Protein AF-A0A0P4W9M3-F1 (afdb_monomer_lite)

InterPro domains:
  IPR001288 Translation initiation factor 3 [PTHR10938] (7-115)
  IPR036788 Translation initiation factor 3 (IF-3), C-terminal domain superfamily [G3DSA:3.30.110.10] (11-88)
  IPR036788 Translation initiation factor 3 (IF-3), C-terminal domain superfamily [SSF55200] (11-86)

Foldseek 3Di:
DDDPPPDQAEAEAEAELPDDPVVLVVSLVVVLVCLVQQGKYKYKYFCQPHDPVSSVVSVVVSVVSCVVQVKDKADFDDDPGMTIIMIGHPPDPNPPPDPPDPDDDDDDDDDPDDDDDDDDDDD

Organism: Scylla olivacea (NCBI:txid85551)

Structure (mmCIF, N/CA/C/O backbone):
data_AF-A0A0P4W9M3-F1
#
_entry.id   AF-A0A0P4W9M3-F1
#
loop_
_atom_site.group_PDB
_atom_site.id
_atom_site.type_symbol
_atom_site.label_atom_id
_atom_site.label_alt_id
_atom_site.label_comp_id
_atom_site.label_asym_id
_atom_site.label_entity_id
_atom_site.label_seq_id
_atom_site.pdbx_PDB_ins_code
_atom_site.Cartn_x
_atom_site.Cartn_y
_atom_site.Cartn_z
_atom_site.occupancy
_atom_site.B_iso_or_equiv
_atom_site.auth_seq_id
_atom_site.auth_comp_id
_atom_site.auth_asym_id
_atom_site.auth_atom_id
_atom_site.pdbx_PDB_model_num
ATOM 1 N N . MET A 1 1 ? -11.721 -32.156 11.208 1.00 40.06 1 MET A N 1
ATOM 2 C CA . MET A 1 1 ? -10.925 -31.087 11.845 1.00 40.06 1 MET A CA 1
ATOM 3 C C . MET A 1 1 ? -10.625 -30.037 10.784 1.00 40.06 1 MET A C 1
ATOM 5 O O . MET A 1 1 ? -9.857 -30.324 9.881 1.00 40.06 1 MET A O 1
ATOM 9 N N . ALA A 1 2 ? -11.287 -28.881 10.826 1.00 42.50 2 ALA A N 1
ATOM 10 C CA . ALA A 1 2 ? -10.941 -27.722 10.002 1.00 42.50 2 ALA A CA 1
ATOM 11 C C . ALA A 1 2 ? -11.033 -26.498 10.916 1.00 42.50 2 ALA A C 1
ATOM 13 O O . ALA A 1 2 ? -12.114 -26.096 11.342 1.00 42.50 2 ALA A O 1
ATOM 14 N N . GLU A 1 3 ? -9.865 -26.025 11.327 1.00 41.88 3 GLU A N 1
ATOM 15 C CA . GLU A 1 3 ? -9.664 -24.975 12.315 1.00 41.88 3 GLU A CA 1
ATOM 16 C C . GLU A 1 3 ? -10.192 -23.647 11.755 1.00 41.88 3 GLU A C 1
ATOM 18 O O . GLU A 1 3 ? -9.713 -23.147 10.735 1.00 41.88 3 GLU A O 1
ATOM 23 N N . LYS A 1 4 ? -11.223 -23.088 12.399 1.00 41.47 4 LYS A N 1
ATOM 24 C CA . LYS A 1 4 ? -11.706 -21.731 12.132 1.00 41.47 4 LYS A CA 1
ATOM 25 C C . LYS A 1 4 ? -10.597 -20.752 12.512 1.00 41.47 4 LYS A C 1
ATOM 27 O O . LYS A 1 4 ? -10.483 -20.349 13.666 1.00 41.47 4 LYS A O 1
ATOM 32 N N . ALA A 1 5 ? -9.789 -20.355 11.536 1.00 45.66 5 ALA A N 1
ATOM 33 C CA . ALA A 1 5 ? -8.834 -19.271 11.692 1.00 45.66 5 ALA A CA 1
ATOM 34 C C . ALA A 1 5 ? -9.585 -17.930 11.770 1.00 45.66 5 ALA A C 1
ATOM 36 O O . ALA A 1 5 ? -9.654 -17.184 10.798 1.00 45.66 5 ALA A O 1
ATOM 37 N N . TYR A 1 6 ? -10.119 -17.599 12.948 1.00 43.00 6 TYR A N 1
ATOM 38 C CA . TYR A 1 6 ? -10.413 -16.217 13.345 1.00 43.00 6 TYR A CA 1
ATOM 39 C C . TYR A 1 6 ? -9.073 -15.511 13.612 1.00 43.00 6 TYR A C 1
ATOM 41 O O . TYR A 1 6 ? -8.706 -15.180 14.737 1.00 43.00 6 TYR A O 1
ATOM 49 N N . ARG A 1 7 ? -8.245 -15.389 12.573 1.00 49.00 7 ARG A N 1
ATOM 50 C CA . ARG A 1 7 ? -6.949 -14.719 12.651 1.00 49.00 7 ARG A CA 1
ATOM 51 C C . ARG A 1 7 ? -7.099 -13.368 11.987 1.00 49.00 7 ARG A C 1
ATOM 53 O O . ARG A 1 7 ? -7.387 -13.323 10.798 1.00 49.00 7 ARG A O 1
ATOM 60 N N . ARG A 1 8 ? -6.903 -12.316 12.791 1.00 57.03 8 ARG A N 1
ATOM 61 C CA . ARG A 1 8 ? -6.694 -10.913 12.399 1.00 57.03 8 ARG A CA 1
ATOM 62 C C . ARG A 1 8 ? -6.356 -10.812 10.912 1.00 57.03 8 ARG A C 1
ATOM 64 O O . ARG A 1 8 ? -5.289 -11.268 10.511 1.00 57.03 8 ARG A O 1
ATOM 71 N N . ASP A 1 9 ? -7.286 -10.291 10.118 1.00 69.69 9 ASP A N 1
ATOM 72 C CA . ASP A 1 9 ? -7.191 -10.239 8.663 1.00 69.69 9 ASP A CA 1
ATOM 73 C C . ASP A 1 9 ? -5.914 -9.512 8.201 1.00 69.69 9 ASP A C 1
ATOM 75 O O . ASP A 1 9 ? -5.888 -8.288 8.059 1.00 69.69 9 ASP A O 1
ATOM 79 N N . GLU A 1 10 ? -4.846 -10.266 7.940 1.00 80.06 10 GLU A N 1
ATOM 80 C CA . GLU A 1 10 ? -3.664 -9.756 7.253 1.00 80.06 10 GLU A CA 1
ATOM 81 C C . GLU A 1 10 ? -3.996 -9.598 5.763 1.00 80.06 10 GLU A C 1
ATOM 83 O O . GLU A 1 10 ? -4.427 -10.542 5.094 1.00 80.06 10 GLU A O 1
ATOM 88 N N . LYS A 1 11 ? -3.804 -8.396 5.220 1.00 85.12 11 LYS A N 1
ATOM 89 C CA . LYS A 1 11 ? -3.918 -8.125 3.783 1.00 85.12 11 LYS A CA 1
ATOM 90 C C . LYS A 1 11 ? -2.527 -7.954 3.195 1.00 85.12 11 LYS A C 1
ATOM 92 O O . LYS A 1 11 ? -1.744 -7.137 3.665 1.00 85.12 11 LYS A O 1
ATOM 97 N N . ILE A 1 12 ? -2.222 -8.703 2.143 1.00 86.38 12 ILE A N 1
ATOM 98 C CA . ILE A 1 12 ? -0.938 -8.603 1.447 1.00 86.38 12 ILE A CA 1
ATOM 99 C C . ILE A 1 12 ? -1.114 -7.697 0.231 1.00 86.38 12 ILE A C 1
ATOM 101 O O . ILE A 1 12 ? -1.971 -7.938 -0.618 1.00 86.38 12 ILE A O 1
ATOM 105 N N . LEU A 1 13 ? -0.289 -6.661 0.148 1.00 86.62 13 LEU A N 1
ATOM 106 C CA . LEU A 1 13 ? -0.252 -5.700 -0.939 1.00 86.62 13 LEU A CA 1
ATOM 107 C C . LEU A 1 13 ? 1.101 -5.788 -1.637 1.00 86.62 13 LEU A C 1
ATOM 109 O O . LEU A 1 13 ? 2.142 -5.559 -1.028 1.00 86.62 13 LEU A O 1
ATOM 113 N N . VAL A 1 14 ? 1.086 -6.108 -2.925 1.00 87.12 14 VAL A N 1
ATOM 114 C CA . VAL A 1 14 ? 2.295 -6.133 -3.750 1.00 87.12 14 VAL A CA 1
ATOM 115 C C . VAL A 1 14 ? 2.262 -4.937 -4.690 1.00 87.12 14 VAL A C 1
ATOM 117 O O . VAL A 1 14 ? 1.279 -4.724 -5.401 1.00 87.12 14 VAL A O 1
ATOM 120 N N . ILE A 1 15 ? 3.333 -4.155 -4.667 1.00 88.06 15 ILE A N 1
ATOM 121 C CA . ILE A 1 15 ? 3.531 -2.947 -5.458 1.00 88.06 15 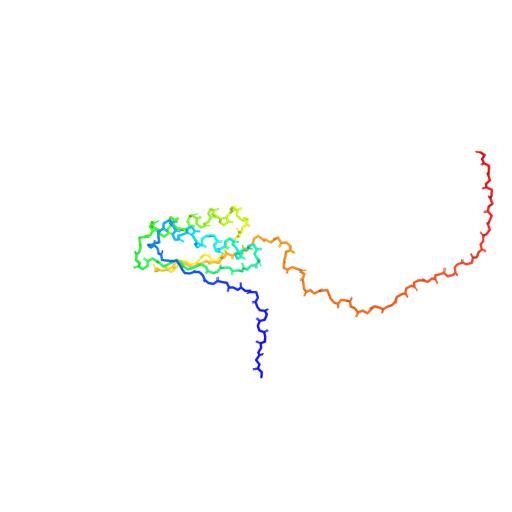ILE A CA 1
ATOM 122 C C . ILE A 1 15 ? 4.765 -3.179 -6.328 1.00 88.06 15 ILE A C 1
ATOM 124 O O . ILE A 1 15 ? 5.818 -3.582 -5.841 1.00 88.06 15 ILE A O 1
ATOM 128 N N . GLY A 1 16 ? 4.647 -2.965 -7.634 1.00 86.19 16 GLY A N 1
ATOM 129 C CA . GLY A 1 16 ? 5.821 -2.924 -8.502 1.00 86.19 16 GLY A CA 1
ATOM 130 C C . GLY A 1 16 ? 6.493 -1.562 -8.382 1.00 86.19 16 GLY A C 1
ATOM 131 O O . GLY A 1 16 ? 5.797 -0.557 -8.314 1.00 86.19 16 GLY A O 1
ATOM 132 N N . GLY A 1 17 ? 7.822 -1.495 -8.399 1.00 78.31 17 GLY A N 1
ATOM 133 C CA . GLY A 1 17 ? 8.517 -0.209 -8.315 1.00 78.31 17 GLY A CA 1
ATOM 134 C C . GLY A 1 17 ? 8.215 0.727 -9.497 1.00 78.31 17 GLY A C 1
ATOM 135 O O . GLY A 1 17 ? 8.314 1.933 -9.352 1.00 78.31 17 GLY A O 1
ATOM 136 N N . LYS A 1 18 ? 7.766 0.196 -10.646 1.00 82.56 18 LYS A N 1
ATOM 137 C CA . LYS A 1 18 ? 7.285 0.984 -11.793 1.00 82.56 18 LYS A CA 1
ATOM 138 C C . LYS A 1 18 ? 5.760 1.140 -11.751 1.00 82.56 18 LYS A C 1
ATOM 140 O O . LYS A 1 18 ? 5.058 0.715 -12.670 1.00 82.56 18 LYS A O 1
ATOM 145 N N . ILE A 1 19 ? 5.245 1.662 -10.643 1.00 84.50 19 ILE A N 1
ATOM 146 C CA . ILE A 1 19 ? 3.820 1.960 -10.459 1.00 84.50 19 ILE A CA 1
ATOM 147 C C . ILE A 1 19 ? 3.524 3.384 -10.936 1.00 84.50 19 ILE A C 1
ATOM 149 O O . ILE A 1 19 ? 4.335 4.290 -10.766 1.00 84.50 19 ILE A O 1
ATOM 153 N N . THR A 1 20 ? 2.366 3.595 -11.559 1.00 86.38 20 THR A N 1
ATOM 154 C CA . THR A 1 20 ? 1.931 4.948 -11.920 1.00 86.38 20 THR A CA 1
ATOM 155 C C . THR A 1 20 ? 1.395 5.670 -10.680 1.00 86.38 20 THR A C 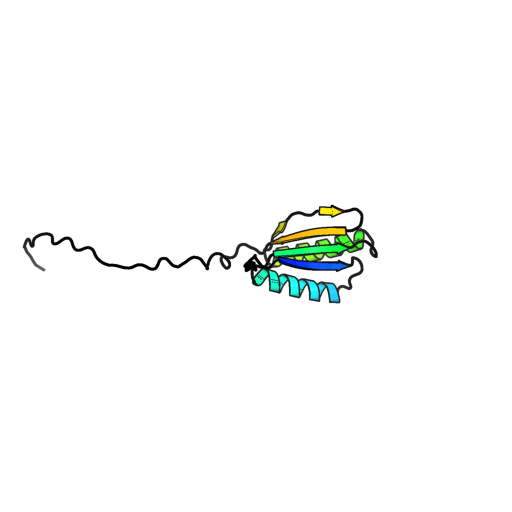1
ATOM 157 O O . THR A 1 20 ? 0.819 5.025 -9.803 1.00 86.38 20 THR A O 1
ATOM 160 N N . PRO A 1 21 ? 1.505 7.007 -10.595 1.00 83.75 21 PRO A N 1
ATOM 161 C CA . PRO A 1 21 ? 0.972 7.763 -9.457 1.00 83.75 21 PRO A CA 1
ATOM 162 C C . PRO A 1 21 ? -0.533 7.532 -9.253 1.00 83.75 21 PRO A C 1
ATOM 164 O O . PRO A 1 21 ? -1.015 7.497 -8.124 1.00 83.75 21 PRO A O 1
ATOM 167 N N . HIS A 1 22 ? -1.271 7.304 -10.346 1.00 84.56 22 HIS A N 1
ATOM 168 C CA . HIS A 1 22 ? -2.685 6.951 -10.288 1.00 84.56 22 HIS A CA 1
ATOM 169 C C . HIS A 1 22 ? -2.921 5.590 -9.617 1.00 84.56 22 HIS A C 1
ATOM 171 O O . HIS A 1 22 ? -3.727 5.502 -8.692 1.00 84.56 22 HIS A O 1
ATOM 177 N N . ASP A 1 23 ? -2.205 4.540 -10.037 1.00 85.75 23 ASP A N 1
ATOM 178 C CA . ASP A 1 23 ? -2.351 3.211 -9.429 1.00 85.75 23 ASP A CA 1
ATOM 179 C C . ASP A 1 23 ? -1.901 3.231 -7.962 1.00 85.75 23 ASP A C 1
ATOM 181 O O . ASP A 1 23 ? -2.588 2.681 -7.101 1.00 85.75 23 ASP A O 1
ATOM 185 N N . LEU A 1 24 ? -0.825 3.964 -7.647 1.00 86.38 24 LEU A N 1
ATOM 186 C CA . LEU A 1 24 ? -0.366 4.159 -6.272 1.00 86.38 24 LEU A CA 1
ATOM 187 C C . LEU A 1 24 ? -1.474 4.764 -5.400 1.00 86.38 24 LEU A C 1
ATOM 189 O O . LEU A 1 24 ? -1.756 4.229 -4.330 1.00 86.38 24 LEU A O 1
ATOM 193 N N . GLY A 1 25 ? -2.170 5.798 -5.879 1.00 87.19 25 GLY A N 1
ATOM 194 C CA . GLY A 1 25 ? -3.308 6.395 -5.173 1.00 87.19 25 GLY A CA 1
ATOM 195 C C . GLY A 1 25 ? -4.445 5.403 -4.893 1.00 87.19 25 GLY A C 1
ATOM 196 O O . GLY A 1 25 ? -4.989 5.374 -3.788 1.00 87.19 25 GLY A O 1
ATOM 197 N N . VAL A 1 26 ? -4.771 4.523 -5.844 1.00 90.06 26 VAL A N 1
ATOM 198 C CA . VAL A 1 26 ? -5.797 3.477 -5.650 1.00 90.06 26 VAL A CA 1
ATOM 199 C C . VAL A 1 26 ? -5.363 2.458 -4.588 1.00 90.06 26 VAL A C 1
ATOM 201 O O . VAL A 1 26 ? -6.167 2.042 -3.740 1.00 90.06 26 VAL A O 1
ATOM 204 N N . LYS A 1 27 ? -4.083 2.066 -4.597 1.00 87.62 27 LYS A N 1
ATOM 205 C CA . LYS A 1 27 ? -3.499 1.162 -3.594 1.00 87.62 27 LYS A CA 1
ATOM 206 C C . LYS A 1 27 ? -3.506 1.803 -2.205 1.00 87.62 27 LYS A C 1
ATOM 208 O O . LYS A 1 27 ? -3.906 1.138 -1.252 1.00 87.62 27 LYS A O 1
ATOM 213 N N . LEU A 1 28 ? -3.143 3.082 -2.102 1.00 88.44 28 LEU A N 1
ATOM 214 C CA . LEU A 1 28 ? -3.179 3.860 -0.859 1.00 88.44 28 LEU A CA 1
ATOM 215 C C . LEU A 1 28 ? -4.600 3.988 -0.304 1.00 88.44 28 LEU A C 1
ATOM 217 O O . LEU A 1 28 ? -4.819 3.744 0.877 1.00 88.44 28 LEU A O 1
ATOM 221 N N . HIS A 1 29 ? -5.593 4.264 -1.150 1.00 88.69 29 HIS A N 1
ATOM 222 C CA . HIS A 1 29 ? -6.990 4.317 -0.715 1.00 88.69 29 HIS A CA 1
ATOM 223 C C . HIS A 1 29 ? -7.463 2.959 -0.160 1.00 88.69 29 HIS A C 1
ATOM 225 O O . HIS A 1 29 ? -8.108 2.890 0.890 1.00 88.69 29 HIS A O 1
ATOM 231 N N . SER A 1 30 ? -7.090 1.859 -0.821 1.00 87.12 30 SER A N 1
ATOM 232 C CA . SER A 1 30 ? -7.386 0.503 -0.335 1.00 87.12 30 SER A CA 1
ATOM 233 C C . SER A 1 30 ? -6.707 0.219 1.008 1.00 87.12 30 SER A C 1
ATOM 235 O O . SER A 1 30 ? -7.332 -0.331 1.915 1.00 87.12 30 SER A O 1
ATOM 237 N N . LEU A 1 31 ? -5.451 0.644 1.145 1.00 87.12 31 LEU A N 1
ATOM 238 C CA . LEU A 1 31 ? -4.646 0.525 2.355 1.00 87.12 31 LEU A CA 1
ATOM 239 C C . LEU A 1 31 ? -5.305 1.281 3.516 1.00 87.12 31 LEU A C 1
ATOM 241 O O . LEU A 1 31 ? -5.579 0.677 4.551 1.00 87.12 31 LEU A O 1
ATOM 245 N N . THR A 1 32 ? -5.663 2.550 3.326 1.00 85.50 32 THR A N 1
ATOM 246 C CA . THR A 1 32 ? -6.385 3.360 4.319 1.00 85.50 32 THR A CA 1
ATOM 247 C C . THR A 1 32 ? -7.682 2.687 4.755 1.00 85.50 32 THR A C 1
ATOM 249 O O . THR A 1 32 ? -7.936 2.552 5.949 1.00 85.50 32 THR A O 1
ATOM 252 N N . LYS A 1 33 ? -8.467 2.160 3.807 1.00 85.19 33 LYS A N 1
ATOM 253 C CA . LYS A 1 33 ? -9.709 1.437 4.110 1.00 85.19 33 LYS A CA 1
ATOM 254 C C . LYS A 1 33 ? -9.480 0.194 4.973 1.00 85.19 33 LYS A C 1
ATOM 256 O O . LYS A 1 33 ? -10.321 -0.124 5.810 1.00 85.19 33 LYS A O 1
ATOM 261 N N . TRP A 1 34 ? -8.386 -0.534 4.763 1.00 85.25 34 TRP A N 1
ATOM 262 C CA . TRP A 1 34 ? -8.037 -1.699 5.580 1.00 85.25 34 TRP A CA 1
ATOM 263 C C . TRP A 1 34 ? -7.541 -1.292 6.969 1.00 85.25 34 TRP A C 1
ATOM 265 O O . TRP A 1 34 ? -7.972 -1.887 7.957 1.00 85.25 34 TRP A O 1
ATOM 275 N N . LEU A 1 35 ? -6.733 -0.234 7.067 1.00 82.12 35 LEU A N 1
ATOM 276 C CA . LEU A 1 35 ? -6.289 0.301 8.356 1.00 82.12 35 LEU A CA 1
ATOM 277 C C . LEU A 1 35 ? -7.464 0.799 9.203 1.00 82.12 35 LEU A C 1
ATOM 279 O O . LEU A 1 35 ? -7.530 0.478 10.386 1.00 82.12 35 LEU A O 1
ATOM 283 N N . SER A 1 36 ? -8.440 1.489 8.603 1.00 79.31 36 SER A N 1
ATOM 284 C CA . SER A 1 36 ? -9.660 1.922 9.303 1.00 79.31 36 SER A CA 1
ATOM 285 C C . SER A 1 36 ? -10.495 0.760 9.842 1.00 79.31 36 SER A C 1
ATOM 287 O O . SER A 1 36 ? -11.264 0.942 10.776 1.00 79.31 36 SER A O 1
ATOM 289 N N . LYS A 1 37 ? -10.353 -0.442 9.274 1.00 80.19 37 LYS A N 1
ATOM 290 C CA . LYS A 1 37 ? -11.018 -1.657 9.763 1.00 80.19 37 LYS A CA 1
ATOM 291 C C . LYS A 1 37 ? -10.184 -2.426 10.795 1.00 80.19 37 LYS A C 1
ATOM 293 O O . LYS A 1 37 ? -10.527 -3.560 11.115 1.00 80.19 37 LYS A O 1
ATOM 298 N N . GLY A 1 38 ? -9.049 -1.891 11.246 1.00 76.56 38 GLY A N 1
ATOM 299 C CA . GLY A 1 38 ? -8.167 -2.580 12.191 1.00 76.56 38 GLY A CA 1
ATOM 300 C C . GLY A 1 38 ? -7.366 -3.738 11.579 1.00 76.56 38 GLY A C 1
ATOM 301 O O . GLY A 1 38 ? -6.853 -4.582 12.311 1.00 76.56 38 GLY A O 1
ATOM 302 N N . HIS A 1 39 ? -7.265 -3.811 10.249 1.00 83.31 39 HIS A N 1
ATOM 303 C CA . HIS A 1 39 ? -6.554 -4.891 9.565 1.00 83.31 39 HIS A CA 1
ATOM 304 C C . HIS A 1 39 ? -5.059 -4.582 9.448 1.00 83.31 39 HIS A C 1
ATOM 306 O O . HIS A 1 39 ? -4.662 -3.434 9.244 1.00 83.31 39 HIS A O 1
ATOM 312 N N . GLN A 1 40 ? -4.227 -5.620 9.532 1.00 84.19 40 GLN A N 1
ATOM 313 C CA . GLN A 1 40 ? -2.782 -5.501 9.334 1.00 84.19 40 GLN A CA 1
ATOM 314 C C . GLN A 1 40 ? -2.457 -5.645 7.852 1.00 84.19 40 GLN A C 1
ATOM 316 O O . GLN A 1 40 ? -3.050 -6.471 7.159 1.00 84.19 40 GLN A O 1
ATOM 321 N N . ILE A 1 41 ? -1.514 -4.851 7.353 1.00 87.75 41 ILE A N 1
ATOM 322 C CA . ILE A 1 41 ? -1.206 -4.822 5.923 1.00 87.75 41 ILE A CA 1
ATOM 323 C C . ILE A 1 41 ? 0.266 -5.134 5.721 1.00 87.75 41 ILE A C 1
ATOM 325 O O . ILE A 1 41 ? 1.134 -4.457 6.261 1.00 87.75 41 ILE A O 1
ATOM 329 N N . LYS A 1 42 ? 0.552 -6.145 4.911 1.00 88.88 42 LYS A N 1
ATOM 330 C CA . LYS A 1 42 ? 1.899 -6.514 4.493 1.00 88.88 42 LYS A CA 1
ATOM 331 C C . LYS A 1 42 ? 2.168 -5.937 3.116 1.00 88.88 42 LYS A C 1
ATOM 333 O O . LYS A 1 42 ? 1.615 -6.419 2.133 1.00 88.88 42 LYS A O 1
ATOM 338 N N . VAL A 1 43 ? 3.032 -4.937 3.031 1.00 89.06 43 VAL A N 1
ATOM 339 C CA . VAL A 1 43 ? 3.409 -4.308 1.766 1.00 89.06 43 VAL A CA 1
ATOM 340 C C . VAL A 1 43 ? 4.713 -4.914 1.259 1.00 89.06 43 VAL A C 1
ATOM 342 O O . VAL A 1 43 ? 5.684 -5.056 1.999 1.00 89.06 43 VAL A O 1
ATOM 345 N N . THR A 1 44 ? 4.730 -5.302 -0.012 1.00 88.88 44 THR A N 1
ATOM 346 C CA . THR A 1 44 ? 5.918 -5.772 -0.731 1.00 88.88 44 THR A CA 1
ATOM 347 C C . THR A 1 44 ? 6.124 -4.894 -1.954 1.00 88.88 44 THR A C 1
ATOM 349 O O . THR A 1 44 ? 5.296 -4.917 -2.857 1.00 88.88 44 THR A O 1
ATOM 352 N N . ILE A 1 45 ? 7.212 -4.133 -1.990 1.00 89.06 45 ILE A N 1
ATOM 353 C CA . ILE A 1 45 ? 7.618 -3.327 -3.139 1.00 89.06 45 ILE A CA 1
ATOM 354 C C . ILE A 1 45 ? 8.689 -4.097 -3.907 1.00 89.06 45 ILE A C 1
ATOM 356 O O . ILE A 1 45 ? 9.755 -4.363 -3.360 1.00 89.06 45 ILE A O 1
ATOM 360 N N . SER A 1 46 ? 8.420 -4.454 -5.161 1.00 87.31 46 SER A N 1
ATOM 361 C CA . SER A 1 46 ? 9.384 -5.164 -6.005 1.00 87.31 46 SER A CA 1
ATOM 362 C C . SER A 1 46 ? 10.214 -4.191 -6.833 1.00 87.31 46 SER A C 1
ATOM 364 O O . SER A 1 46 ? 9.659 -3.463 -7.661 1.00 87.31 46 SER A O 1
ATOM 366 N N . SER A 1 47 ? 11.538 -4.198 -6.659 1.00 83.31 47 SER A N 1
ATOM 367 C CA . SER A 1 47 ? 12.463 -3.363 -7.441 1.00 83.31 47 SER A CA 1
ATOM 368 C C . SER A 1 47 ? 12.848 -3.995 -8.784 1.00 83.31 47 SER A C 1
ATOM 370 O O . SER A 1 47 ? 13.502 -3.354 -9.597 1.00 83.31 47 SER A O 1
ATOM 372 N N . ARG A 1 48 ? 12.355 -5.204 -9.102 1.00 78.69 48 ARG A N 1
ATOM 373 C CA . ARG A 1 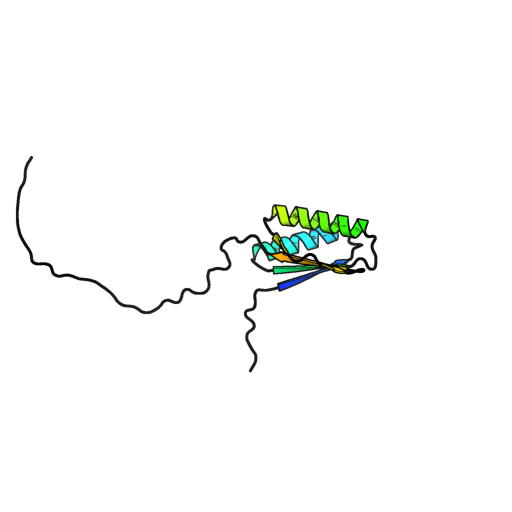48 ? 12.712 -5.976 -10.314 1.00 78.69 48 ARG A CA 1
ATOM 374 C C . ARG A 1 48 ? 12.609 -5.203 -11.645 1.00 78.69 48 ARG A C 1
ATOM 376 O O . ARG A 1 48 ? 13.262 -5.565 -12.618 1.00 78.69 48 ARG A O 1
ATOM 383 N N . LYS A 1 49 ? 11.741 -4.191 -11.739 1.00 78.06 49 LYS A N 1
ATOM 384 C CA . LYS A 1 49 ? 11.526 -3.385 -12.961 1.00 78.06 49 LYS A CA 1
ATOM 385 C C . LYS A 1 49 ? 11.691 -1.878 -12.738 1.00 78.06 49 LYS A C 1
ATOM 387 O O . LYS A 1 49 ? 11.190 -1.098 -13.548 1.00 78.06 49 LYS A O 1
ATOM 392 N N . ALA A 1 50 ? 12.310 -1.476 -11.635 1.00 80.81 50 ALA A N 1
ATOM 393 C CA . ALA A 1 50 ? 12.363 -0.088 -11.200 1.00 80.81 50 ALA A CA 1
ATOM 394 C C . ALA A 1 50 ? 13.727 0.259 -10.620 1.00 80.81 50 ALA A C 1
ATOM 396 O O . ALA A 1 50 ? 14.468 -0.622 -10.186 1.00 80.81 50 ALA A O 1
ATOM 397 N N . THR A 1 51 ? 14.057 1.543 -10.606 1.00 84.25 51 THR A N 1
ATOM 398 C CA . THR A 1 51 ? 15.283 1.999 -9.958 1.00 84.25 51 THR A CA 1
ATOM 399 C C . THR A 1 51 ? 15.102 2.047 -8.443 1.00 84.25 51 THR A C 1
ATOM 401 O O . THR A 1 51 ? 13.985 2.018 -7.919 1.00 84.25 51 THR A O 1
ATOM 404 N N . LYS A 1 52 ? 16.218 2.130 -7.717 1.00 81.94 52 LYS A N 1
ATOM 405 C CA . LYS A 1 52 ? 16.194 2.336 -6.266 1.00 81.94 52 LYS A CA 1
ATOM 406 C C . LYS A 1 52 ? 15.451 3.632 -5.904 1.00 81.94 52 LYS A C 1
ATOM 408 O O . LYS A 1 52 ? 14.674 3.629 -4.957 1.00 81.94 52 LYS A O 1
ATOM 413 N N . GLU A 1 53 ? 15.611 4.681 -6.709 1.00 84.69 53 GLU A N 1
ATOM 414 C CA . GLU A 1 53 ? 14.932 5.971 -6.531 1.00 84.69 53 GLU A CA 1
ATOM 415 C C . GLU A 1 53 ? 13.409 5.856 -6.663 1.00 84.69 53 GLU A C 1
ATOM 417 O O . GLU A 1 53 ? 12.686 6.375 -5.815 1.00 84.69 53 GLU A O 1
ATOM 422 N N . ASP A 1 54 ? 12.908 5.123 -7.665 1.00 85.25 54 ASP A N 1
ATOM 423 C CA . ASP A 1 54 ? 11.464 4.890 -7.830 1.00 85.25 54 ASP A CA 1
ATOM 424 C C . ASP A 1 54 ? 10.868 4.212 -6.589 1.00 85.25 54 ASP A C 1
ATOM 426 O O . ASP A 1 54 ? 9.818 4.601 -6.074 1.00 85.25 54 ASP A O 1
ATOM 430 N N . VAL A 1 55 ? 11.567 3.198 -6.078 1.00 84.94 55 VAL A N 1
ATOM 431 C CA . VAL A 1 55 ? 11.144 2.433 -4.903 1.00 84.94 55 VAL A CA 1
ATOM 432 C C . VAL A 1 55 ? 11.168 3.295 -3.640 1.00 84.94 55 VAL A C 1
ATOM 434 O O . VAL A 1 55 ? 10.235 3.216 -2.839 1.00 84.94 55 VAL A O 1
ATOM 437 N N . GLU A 1 56 ? 12.191 4.134 -3.465 1.00 85.69 56 GLU A N 1
ATOM 438 C CA . GLU A 1 56 ? 12.288 5.071 -2.338 1.00 85.69 56 GLU A CA 1
ATOM 439 C C . GLU A 1 56 ? 11.205 6.154 -2.399 1.00 85.69 56 GLU A C 1
ATOM 441 O O . GLU A 1 56 ? 10.628 6.501 -1.365 1.00 85.69 56 GLU A O 1
ATOM 446 N N . ASN A 1 57 ? 10.856 6.631 -3.594 1.00 87.69 57 ASN A N 1
ATOM 447 C CA . ASN A 1 57 ? 9.780 7.602 -3.787 1.00 87.69 57 ASN A CA 1
ATOM 448 C C . ASN A 1 57 ? 8.403 6.999 -3.444 1.00 87.69 57 ASN A C 1
ATOM 450 O O . ASN A 1 57 ? 7.618 7.580 -2.688 1.00 87.69 57 ASN A O 1
ATOM 454 N N . VAL A 1 58 ? 8.137 5.774 -3.914 1.00 87.00 58 VAL A N 1
ATOM 455 C CA . VAL A 1 58 ? 6.921 5.018 -3.565 1.00 87.00 58 VAL A CA 1
ATOM 456 C C . VAL A 1 58 ? 6.851 4.763 -2.060 1.00 87.00 58 VAL A C 1
ATOM 458 O O . VAL A 1 58 ? 5.806 4.980 -1.447 1.00 87.00 58 VAL A O 1
ATOM 461 N N . PHE A 1 59 ? 7.955 4.329 -1.452 1.00 86.31 59 PHE A N 1
ATOM 462 C CA . PHE A 1 59 ? 8.029 4.102 -0.012 1.00 86.31 59 PHE A CA 1
ATOM 463 C C . PHE A 1 59 ? 7.750 5.384 0.779 1.00 86.31 59 PHE A C 1
ATOM 465 O O . PHE A 1 59 ? 6.934 5.353 1.697 1.00 86.31 59 PHE A O 1
ATOM 472 N N . SER A 1 60 ? 8.363 6.506 0.392 1.00 88.12 60 SER A N 1
ATOM 473 C CA . SER A 1 60 ? 8.166 7.806 1.047 1.00 88.12 60 SER A CA 1
ATOM 474 C C . SER A 1 60 ? 6.707 8.250 0.972 1.00 88.12 60 SER A C 1
ATOM 476 O O . SER A 1 60 ? 6.118 8.598 1.991 1.00 88.12 60 SER A O 1
ATOM 478 N N . THR A 1 61 ? 6.083 8.114 -0.201 1.00 88.06 61 THR A N 1
ATOM 479 C CA . THR A 1 61 ? 4.662 8.441 -0.396 1.00 88.06 61 THR A CA 1
ATOM 480 C C . THR A 1 61 ? 3.754 7.588 0.500 1.00 88.06 61 THR A C 1
ATOM 482 O O . THR A 1 61 ? 2.818 8.097 1.119 1.00 88.06 61 THR A O 1
ATOM 485 N N . ILE A 1 62 ? 4.028 6.279 0.599 1.00 87.31 62 ILE A N 1
ATOM 486 C CA . ILE A 1 62 ? 3.282 5.376 1.488 1.00 87.31 62 ILE A CA 1
ATOM 487 C C . ILE A 1 62 ? 3.500 5.769 2.950 1.00 87.31 62 ILE A C 1
ATOM 489 O O . ILE A 1 62 ? 2.541 5.793 3.715 1.00 87.31 62 ILE A O 1
ATOM 493 N N . GLU A 1 63 ? 4.732 6.083 3.351 1.00 85.81 63 GLU A N 1
ATOM 494 C CA . GLU A 1 63 ? 5.055 6.484 4.720 1.00 85.81 63 GLU A CA 1
ATOM 495 C C . GLU A 1 63 ? 4.320 7.770 5.126 1.00 85.81 63 GLU A C 1
ATOM 497 O O . GLU A 1 63 ? 3.751 7.836 6.219 1.00 85.81 63 GLU A O 1
ATOM 502 N N . GLU A 1 64 ? 4.285 8.771 4.247 1.00 87.56 64 GLU A N 1
ATOM 503 C CA . GLU A 1 64 ? 3.532 10.006 4.468 1.00 87.56 64 GLU A CA 1
ATOM 504 C C . GLU A 1 64 ? 2.035 9.736 4.635 1.00 87.56 64 GLU A C 1
ATOM 506 O O . GLU A 1 64 ? 1.418 10.250 5.569 1.00 87.56 64 GLU A O 1
ATOM 511 N N . GLU A 1 65 ? 1.447 8.892 3.786 1.00 84.88 65 GLU A N 1
ATOM 512 C CA . GLU A 1 65 ? 0.024 8.560 3.887 1.00 84.88 65 GLU A CA 1
ATOM 513 C C . GLU A 1 65 ? -0.296 7.769 5.162 1.00 84.88 65 GLU A C 1
ATOM 515 O O . GLU A 1 65 ? -1.271 8.057 5.860 1.00 84.88 65 GLU A O 1
ATOM 520 N N . VAL A 1 66 ? 0.569 6.821 5.525 1.00 84.94 66 VAL A N 1
ATOM 521 C CA . VAL A 1 66 ? 0.475 6.040 6.764 1.00 84.94 66 VAL A CA 1
ATOM 522 C C . VAL A 1 66 ? 0.531 6.951 7.995 1.00 84.94 66 VAL A C 1
ATOM 524 O O . VAL A 1 66 ? -0.268 6.774 8.920 1.00 84.94 66 VAL A O 1
ATOM 527 N N . LYS A 1 67 ? 1.402 7.970 7.995 1.00 83.06 67 LYS A N 1
ATOM 528 C CA . LYS A 1 67 ? 1.457 8.987 9.059 1.00 83.06 67 LYS A CA 1
ATOM 529 C C . LYS A 1 67 ? 0.160 9.794 9.154 1.00 83.06 67 LYS A C 1
ATOM 531 O O . LYS A 1 67 ? -0.307 10.028 10.269 1.00 83.06 67 LYS A O 1
ATOM 536 N N . LYS A 1 68 ? -0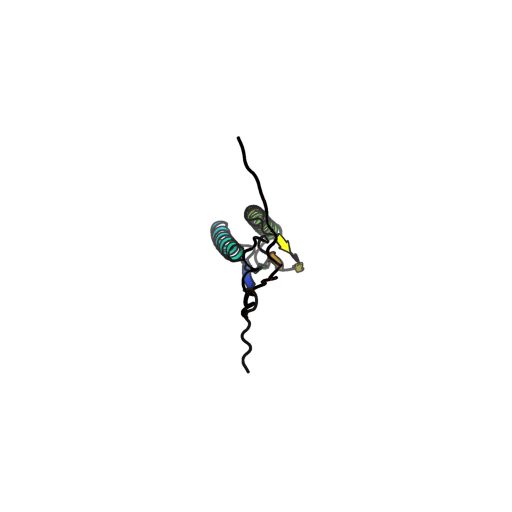.456 10.178 8.027 1.00 84.12 68 LYS A N 1
ATOM 537 C CA . LYS A 1 68 ? -1.737 10.921 8.029 1.00 84.12 68 LYS A CA 1
ATOM 538 C C . LYS A 1 68 ? -2.866 10.131 8.685 1.00 84.12 68 LYS A C 1
ATOM 540 O O . LYS A 1 68 ? -3.658 10.701 9.429 1.00 84.12 68 LYS A O 1
ATOM 545 N N . VAL A 1 69 ? -2.912 8.819 8.463 1.00 78.56 69 VAL A N 1
ATOM 546 C CA . VAL A 1 69 ? -3.921 7.925 9.062 1.00 78.56 69 VAL A CA 1
ATOM 547 C C . VAL A 1 69 ? -3.519 7.411 10.452 1.00 78.56 69 VAL A C 1
ATOM 549 O O . VAL A 1 69 ? -4.134 6.476 10.954 1.00 78.56 69 VAL A O 1
ATOM 552 N N . LYS A 1 70 ? -2.487 8.005 11.076 1.00 81.25 70 LYS A N 1
ATOM 553 C CA . LYS A 1 70 ? -1.901 7.624 12.377 1.00 81.25 70 LYS A CA 1
ATOM 554 C C . LYS A 1 70 ? -1.423 6.164 12.463 1.00 81.25 70 LYS A C 1
ATOM 556 O O . LYS A 1 70 ? -1.166 5.660 13.554 1.00 81.25 70 LYS A O 1
ATOM 561 N N . ALA A 1 71 ? -1.272 5.470 11.339 1.00 81.38 71 ALA A N 1
ATOM 562 C CA . ALA A 1 71 ? -0.797 4.094 11.327 1.00 81.38 71 ALA A CA 1
ATOM 563 C C . ALA A 1 71 ? 0.717 4.019 11.525 1.00 81.38 71 ALA A C 1
ATOM 565 O O . ALA A 1 71 ? 1.456 4.980 11.310 1.00 81.38 71 ALA A O 1
ATOM 566 N N . ARG A 1 72 ? 1.185 2.856 11.978 1.00 81.56 72 ARG A N 1
ATOM 567 C CA . ARG A 1 72 ? 2.587 2.616 12.309 1.00 81.56 72 ARG A CA 1
ATOM 568 C C . ARG A 1 72 ? 3.174 1.564 11.379 1.00 81.56 72 ARG A C 1
ATOM 570 O O . ARG A 1 72 ? 2.684 0.442 11.291 1.00 81.56 72 ARG A O 1
ATOM 577 N N . VAL A 1 73 ? 4.267 1.920 10.713 1.00 84.12 73 VAL A N 1
ATOM 578 C CA . VAL A 1 73 ? 5.077 0.972 9.942 1.00 84.12 73 VAL A CA 1
ATOM 579 C C . VAL A 1 73 ? 5.927 0.137 10.908 1.00 84.12 73 VAL A C 1
ATOM 581 O O . VAL A 1 73 ? 6.534 0.671 11.837 1.00 84.12 73 VAL A O 1
ATOM 584 N N . MET A 1 74 ? 5.974 -1.177 10.704 1.00 81.12 74 MET A N 1
ATOM 585 C CA . MET A 1 74 ? 6.797 -2.131 11.446 1.00 81.12 74 MET A CA 1
ATOM 586 C C . MET A 1 74 ? 7.567 -3.063 10.505 1.00 81.12 74 MET A C 1
ATOM 588 O O . MET A 1 74 ? 7.123 -3.364 9.401 1.00 81.12 74 MET A O 1
ATOM 592 N N . GLN A 1 75 ? 8.721 -3.548 10.982 1.00 71.50 75 GLN A N 1
ATOM 593 C CA . GLN A 1 75 ? 9.551 -4.561 10.315 1.00 71.50 75 GLN A CA 1
ATOM 594 C C . GLN A 1 75 ? 9.856 -4.248 8.840 1.00 71.50 75 GLN A C 1
ATOM 596 O O . GLN A 1 75 ? 9.493 -5.010 7.945 1.00 71.50 75 GLN A O 1
ATOM 601 N N . ARG A 1 76 ? 10.556 -3.137 8.583 1.00 83.06 76 ARG A N 1
ATOM 602 C CA . ARG A 1 76 ? 11.160 -2.882 7.270 1.00 83.06 76 ARG A CA 1
ATOM 603 C C . ARG A 1 76 ? 12.279 -3.895 7.030 1.00 83.06 76 ARG A C 1
ATOM 605 O O . ARG A 1 76 ? 13.264 -3.915 7.761 1.00 83.06 76 ARG A O 1
ATOM 612 N N . HIS A 1 77 ? 12.115 -4.720 6.007 1.00 79.50 77 HIS A N 1
ATOM 613 C CA . HIS A 1 77 ? 13.107 -5.674 5.541 1.00 79.50 77 HIS A CA 1
ATOM 614 C C . HIS A 1 77 ? 13.354 -5.435 4.056 1.00 79.50 77 HIS A C 1
ATOM 616 O O . HIS A 1 77 ? 12.513 -5.727 3.207 1.00 79.50 77 HIS A O 1
ATOM 622 N N . GLU A 1 78 ? 14.521 -4.901 3.745 1.00 77.75 78 GLU A N 1
ATOM 623 C CA . GLU A 1 78 ? 14.999 -4.748 2.379 1.00 77.75 78 GLU A CA 1
ATOM 624 C C . GLU A 1 78 ? 15.785 -5.998 1.981 1.00 77.75 78 GLU A C 1
ATOM 626 O O . GLU A 1 78 ? 16.780 -6.360 2.604 1.00 77.75 78 GLU A O 1
ATOM 631 N N . LYS A 1 79 ? 15.290 -6.715 0.973 1.00 76.88 79 LYS A N 1
ATOM 632 C CA . LYS A 1 79 ? 16.083 -7.677 0.211 1.00 76.88 79 LYS A CA 1
ATOM 633 C C . LYS A 1 79 ? 16.574 -6.992 -1.057 1.00 76.88 79 LYS A C 1
ATOM 635 O O . LYS A 1 79 ? 15.932 -6.067 -1.541 1.00 76.88 79 LYS A O 1
ATOM 640 N N . VAL A 1 80 ? 17.678 -7.506 -1.598 1.00 72.94 80 VAL A N 1
ATOM 641 C CA . VAL A 1 80 ? 18.381 -7.001 -2.793 1.00 72.94 80 VAL A CA 1
ATOM 642 C C . VAL A 1 80 ? 17.429 -6.580 -3.930 1.00 72.94 80 VAL A C 1
ATOM 644 O O . VAL A 1 80 ? 17.657 -5.546 -4.548 1.00 72.94 80 VAL A O 1
ATOM 647 N N . ASP A 1 81 ? 16.323 -7.306 -4.128 1.00 77.31 81 ASP A N 1
ATOM 648 C CA . ASP A 1 81 ? 15.347 -7.060 -5.202 1.00 77.31 81 ASP A CA 1
ATOM 649 C C . ASP A 1 81 ? 13.920 -6.699 -4.731 1.00 77.31 81 ASP A C 1
ATOM 651 O O . ASP A 1 81 ? 13.033 -6.461 -5.555 1.00 77.31 81 ASP A O 1
ATOM 655 N N . ASP A 1 82 ? 13.643 -6.679 -3.422 1.00 82.94 82 ASP A N 1
ATOM 656 C CA . ASP A 1 82 ? 12.302 -6.373 -2.905 1.00 82.94 82 ASP A CA 1
ATOM 657 C C . ASP A 1 82 ? 12.352 -5.774 -1.491 1.00 82.94 82 ASP A C 1
ATOM 659 O O . ASP A 1 82 ? 13.019 -6.303 -0.600 1.00 82.94 82 ASP A O 1
ATOM 663 N N . ILE A 1 83 ? 11.540 -4.752 -1.225 1.00 87.00 83 ILE A N 1
ATOM 664 C CA . ILE A 1 83 ? 11.327 -4.203 0.121 1.00 87.00 83 ILE A CA 1
ATOM 665 C C . ILE A 1 83 ? 10.022 -4.750 0.686 1.00 87.00 83 ILE A C 1
ATOM 667 O O . ILE A 1 83 ? 8.970 -4.656 0.060 1.00 87.00 83 ILE A O 1
ATOM 671 N N . ARG A 1 84 ? 10.066 -5.309 1.893 1.00 87.94 84 ARG A N 1
ATOM 672 C CA . ARG A 1 84 ? 8.896 -5.837 2.600 1.00 87.94 84 ARG A CA 1
ATOM 673 C C . ARG A 1 84 ? 8.744 -5.116 3.920 1.00 87.94 84 ARG A C 1
ATOM 675 O O . ARG A 1 84 ? 9.714 -4.972 4.656 1.00 87.94 84 ARG A O 1
ATOM 682 N N . PHE A 1 85 ? 7.537 -4.683 4.232 1.00 88.88 85 PHE A N 1
ATOM 683 C CA . PHE A 1 85 ? 7.231 -4.074 5.517 1.00 88.88 85 PHE A CA 1
ATOM 684 C C . PHE A 1 85 ? 5.785 -4.330 5.899 1.00 88.88 85 PHE A C 1
ATOM 686 O O . PHE A 1 85 ? 4.942 -4.649 5.060 1.00 88.88 85 PHE A O 1
ATOM 693 N N . TYR A 1 86 ? 5.505 -4.199 7.185 1.00 87.06 86 TYR A N 1
ATOM 694 C CA . TYR A 1 86 ? 4.168 -4.337 7.729 1.00 87.06 86 TYR A CA 1
ATOM 695 C C . TYR A 1 86 ? 3.670 -2.973 8.176 1.00 87.06 86 TYR A C 1
ATOM 697 O O . TYR A 1 86 ? 4.431 -2.139 8.656 1.00 87.06 86 TYR A O 1
ATOM 705 N N . ILE A 1 87 ? 2.379 -2.741 8.024 1.00 87.94 87 ILE A N 1
ATOM 706 C CA . ILE A 1 87 ? 1.700 -1.557 8.521 1.00 87.94 87 ILE A CA 1
ATOM 707 C C . ILE A 1 87 ? 0.629 -2.049 9.476 1.00 87.94 87 ILE A C 1
ATOM 709 O O . ILE A 1 87 ? -0.225 -2.866 9.120 1.00 87.94 87 ILE A O 1
ATOM 713 N N . VAL A 1 88 ? 0.705 -1.555 10.702 1.00 82.94 88 VAL A N 1
ATOM 714 C CA . VAL A 1 88 ? -0.309 -1.761 11.728 1.00 82.94 88 VAL A CA 1
ATOM 715 C C . VAL A 1 88 ? -1.111 -0.474 11.885 1.00 82.94 88 VAL A C 1
ATOM 717 O O . VAL A 1 88 ? -0.525 0.612 11.906 1.00 82.94 88 VAL A O 1
ATOM 720 N N . PRO A 1 89 ? -2.445 -0.567 11.970 1.00 80.12 89 PRO A N 1
ATOM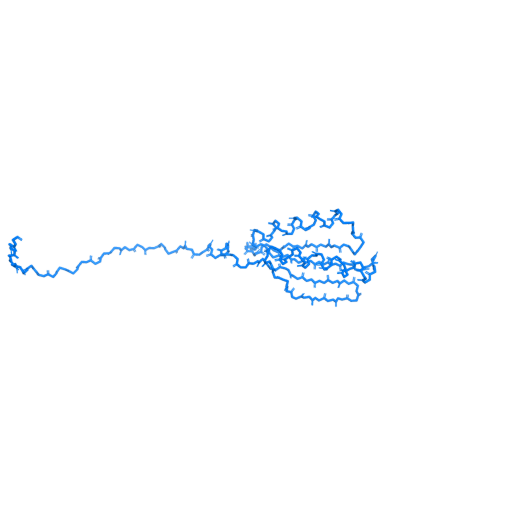 721 C CA . PRO A 1 89 ? -3.290 0.602 12.168 1.00 80.12 89 PRO A CA 1
ATOM 722 C C . PRO A 1 89 ? -2.960 1.296 13.498 1.00 80.12 89 PRO A C 1
ATOM 724 O O . PRO A 1 89 ? -2.422 0.643 14.405 1.00 80.12 89 PRO A O 1
ATOM 727 N N . PRO A 1 90 ? -3.258 2.607 13.635 1.00 70.12 90 PRO A N 1
ATOM 728 C CA . PRO A 1 90 ? -3.257 3.229 14.953 1.00 70.12 90 PRO A CA 1
ATOM 729 C C . PRO A 1 90 ? -4.127 2.377 15.860 1.00 70.12 90 PRO A C 1
ATOM 731 O O . PRO A 1 90 ? -5.188 1.904 15.450 1.00 70.12 90 PRO A O 1
ATOM 734 N N . LYS A 1 91 ? -3.668 2.174 17.089 1.00 55.03 91 LYS A N 1
ATOM 735 C CA . LYS A 1 91 ? -4.445 1.542 18.145 1.00 55.03 91 LYS A CA 1
ATOM 736 C C . LYS A 1 91 ? -5.578 2.492 18.548 1.00 55.03 91 LYS A C 1
ATOM 738 O O . LYS A 1 91 ? -5.527 3.089 19.611 1.00 55.03 91 LYS A O 1
ATOM 743 N N . ASP A 1 92 ? -6.550 2.673 17.666 1.00 51.66 92 ASP A N 1
ATOM 744 C CA . ASP A 1 92 ? -7.885 3.077 18.058 1.00 51.66 92 ASP A CA 1
ATOM 745 C C . ASP A 1 92 ? -8.581 1.819 18.570 1.00 51.66 92 ASP A C 1
ATOM 747 O O . ASP A 1 92 ? -8.388 0.710 18.065 1.00 51.66 92 ASP A O 1
ATOM 751 N N . GLU A 1 93 ? -9.341 2.004 19.626 1.00 51.12 93 GLU A N 1
ATOM 752 C CA . GLU A 1 93 ? -9.975 1.047 20.528 1.00 51.12 93 GLU A CA 1
ATOM 753 C C . GLU A 1 93 ? -10.978 0.068 19.866 1.00 51.12 93 GLU A C 1
ATOM 755 O O . GLU A 1 93 ? -11.848 -0.486 20.522 1.00 51.12 93 GLU A O 1
ATOM 760 N N . SER A 1 94 ? -10.887 -0.187 18.558 1.00 47.94 94 SER A N 1
ATOM 761 C CA . SER A 1 94 ? -11.891 -0.915 17.769 1.00 47.94 94 SER A CA 1
ATOM 762 C C . SER A 1 94 ? -11.604 -2.414 17.572 1.00 47.94 94 SER A C 1
ATOM 764 O O . SER A 1 94 ? -12.284 -3.085 16.803 1.00 47.94 94 SER A O 1
ATOM 766 N N . ALA A 1 95 ? -10.612 -2.973 18.274 1.00 48.16 95 ALA A N 1
ATOM 767 C CA . ALA A 1 95 ? -10.340 -4.419 18.289 1.00 48.16 95 ALA A CA 1
ATOM 768 C C . ALA A 1 95 ? -10.153 -4.989 19.710 1.00 48.16 95 ALA A C 1
ATOM 770 O O . ALA A 1 95 ? -9.495 -6.014 19.888 1.00 48.16 95 ALA A O 1
ATOM 771 N N . ALA A 1 96 ? -10.732 -4.324 20.715 1.00 44.53 96 ALA A N 1
ATOM 772 C CA . ALA A 1 96 ? -10.837 -4.823 22.089 1.00 44.53 96 ALA A CA 1
ATOM 773 C C . ALA A 1 96 ? -12.296 -5.078 22.517 1.00 44.53 96 ALA A C 1
ATOM 775 O O . ALA A 1 96 ? -12.588 -5.128 23.704 1.00 44.53 96 ALA A O 1
ATOM 776 N N . SER A 1 97 ? -13.220 -5.260 21.567 1.00 45.25 97 SER A N 1
ATOM 777 C CA . SER A 1 97 ? -14.589 -5.686 21.874 1.00 45.25 97 SER A CA 1
ATOM 778 C C . SER A 1 97 ? -14.907 -6.980 21.139 1.00 45.25 97 SER A C 1
ATOM 780 O O . SER A 1 97 ? -15.439 -6.974 20.034 1.00 45.25 97 SER A O 1
ATOM 782 N N . SER A 1 98 ? -14.483 -8.101 21.720 1.00 49.69 98 SER A N 1
ATOM 783 C CA . SER A 1 98 ? -15.093 -9.424 21.524 1.00 49.69 98 SER A CA 1
ATOM 784 C C . SER A 1 98 ? -14.611 -10.396 22.604 1.00 49.69 98 SER A C 1
ATOM 786 O O . SER A 1 98 ? -14.224 -11.495 22.256 1.00 49.69 98 SER A O 1
ATOM 788 N N . GLU A 1 99 ? -14.614 -10.002 23.884 1.00 47.06 99 GLU A N 1
ATOM 789 C CA . GLU A 1 99 ? -14.682 -10.938 25.027 1.00 47.06 99 GLU A CA 1
ATOM 790 C C . GLU A 1 99 ? -15.435 -10.256 26.183 1.00 47.06 99 GLU A C 1
ATOM 792 O O . GLU A 1 99 ? -14.882 -9.937 27.229 1.00 47.06 99 GLU A O 1
ATOM 797 N N . ALA A 1 100 ? -16.721 -9.980 25.959 1.00 46.97 100 ALA A N 1
ATOM 798 C CA . ALA A 1 100 ? -17.687 -9.798 27.034 1.00 46.97 100 ALA A CA 1
ATOM 799 C C . ALA A 1 100 ? -18.745 -10.894 26.883 1.00 46.97 100 ALA A C 1
ATOM 801 O O . ALA A 1 100 ? -19.710 -10.775 26.132 1.00 46.97 100 ALA A O 1
ATOM 802 N N . SER A 1 101 ? -18.518 -12.001 27.574 1.00 46.22 101 SER A N 1
ATOM 803 C CA . SER A 1 101 ? -19.580 -12.899 28.018 1.00 46.22 101 SER A CA 1
ATOM 804 C C . SER A 1 101 ? -19.233 -13.298 29.447 1.00 46.22 101 SER A C 1
ATOM 806 O O . SER A 1 101 ? -18.861 -14.429 29.726 1.00 46.22 101 SER A O 1
ATOM 808 N N . THR A 1 102 ? -19.275 -12.309 30.342 1.00 52.84 102 THR A N 1
ATOM 809 C CA . THR A 1 102 ? -19.587 -12.570 31.746 1.00 52.84 102 THR A CA 1
ATOM 810 C C . THR A 1 102 ? -21.109 -12.591 31.815 1.00 52.84 102 THR A C 1
ATOM 812 O O . THR A 1 102 ? -21.736 -11.538 31.899 1.00 52.84 102 THR A O 1
ATOM 815 N N . ASP A 1 103 ? -21.681 -13.783 31.683 1.00 49.59 103 ASP A N 1
ATOM 816 C CA . ASP A 1 103 ? -23.091 -14.076 31.932 1.00 49.59 103 ASP A CA 1
ATOM 817 C C . ASP A 1 103 ? -23.150 -15.215 32.954 1.00 49.59 103 ASP A C 1
ATOM 819 O O . ASP A 1 103 ? -22.889 -16.364 32.619 1.00 49.59 103 ASP A O 1
ATOM 823 N N . ASP A 1 104 ? -23.319 -14.823 34.217 1.00 46.62 104 ASP A N 1
ATOM 824 C CA . ASP A 1 104 ? -24.163 -15.452 35.249 1.00 46.62 104 ASP A CA 1
ATOM 825 C C . ASP A 1 104 ? -24.120 -14.469 36.452 1.00 46.62 104 ASP A C 1
ATOM 827 O O .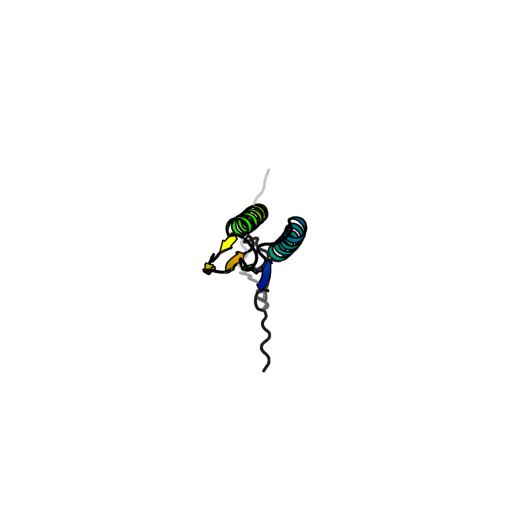 ASP A 1 104 ? -23.055 -14.221 37.017 1.00 46.62 104 ASP A O 1
ATOM 831 N N . HIS A 1 105 ? -25.112 -13.588 36.668 1.00 49.72 105 HIS A N 1
ATOM 832 C CA . HIS A 1 105 ? -26.362 -13.830 37.422 1.00 49.72 105 HIS A CA 1
ATOM 833 C C . HIS A 1 105 ? -26.037 -14.390 38.837 1.00 49.72 105 HIS A C 1
ATOM 835 O O . HIS A 1 105 ? -25.411 -15.426 38.957 1.00 49.72 105 HIS A O 1
ATOM 841 N N . ILE A 1 106 ? -26.301 -13.759 39.992 1.00 59.59 106 ILE A N 1
ATOM 842 C CA . ILE A 1 106 ? -27.539 -13.192 40.549 1.00 59.59 106 ILE A CA 1
ATOM 843 C C . ILE A 1 106 ? -27.195 -12.381 41.825 1.00 59.59 106 ILE A C 1
ATOM 845 O O . ILE A 1 106 ? -26.509 -12.867 42.717 1.00 59.59 106 ILE A O 1
ATOM 849 N N . GLN A 1 107 ? -27.713 -11.150 41.852 1.00 49.59 107 GLN A N 1
ATOM 850 C CA . GLN A 1 107 ? -28.410 -10.387 42.907 1.00 49.59 107 GLN A CA 1
ATOM 851 C C . GLN A 1 107 ? -27.958 -10.365 44.389 1.00 49.59 107 GLN A C 1
ATOM 853 O O . GLN A 1 107 ? -28.005 -11.347 45.121 1.00 49.59 107 GLN A O 1
ATOM 858 N N . SER A 1 108 ? -27.761 -9.106 44.805 1.00 55.53 108 SER A N 1
ATOM 859 C CA . SER A 1 108 ? -28.321 -8.423 45.986 1.00 55.53 108 SER A CA 1
ATOM 860 C C . SER A 1 108 ? -27.847 -8.817 47.384 1.00 55.53 108 SER A C 1
ATOM 862 O O . SER A 1 108 ? -28.307 -9.779 47.993 1.00 55.53 108 SER A O 1
ATOM 864 N N . GLU A 1 109 ? -27.013 -7.917 47.910 1.00 54.03 109 GLU A N 1
ATOM 865 C CA . GLU A 1 109 ? -27.064 -7.388 49.273 1.00 54.03 109 GLU A CA 1
ATOM 866 C C . GLU A 1 109 ? -28.506 -7.247 49.789 1.00 54.03 109 GLU A C 1
ATOM 868 O O . GLU A 1 109 ? -29.343 -6.667 49.104 1.00 54.03 109 GLU A O 1
ATOM 873 N N . ASP A 1 110 ? -28.764 -7.660 51.029 1.00 50.31 110 ASP A N 1
ATOM 874 C CA . ASP A 1 110 ? -29.354 -6.716 51.977 1.00 50.31 110 ASP A CA 1
ATOM 875 C C . ASP A 1 110 ? -28.938 -7.075 53.406 1.00 50.31 110 ASP A C 1
ATOM 877 O O . ASP A 1 110 ? -29.194 -8.161 53.931 1.00 50.31 110 ASP A O 1
ATOM 881 N N . SER A 1 111 ? -28.206 -6.140 53.999 1.00 54.00 111 SER A N 1
ATOM 882 C CA . SER A 1 111 ? -27.903 -6.109 55.417 1.00 54.00 111 SER A CA 1
ATOM 883 C C . SER A 1 111 ? -29.121 -5.531 56.131 1.00 54.00 111 SER A C 1
ATOM 885 O O . SER A 1 111 ? -29.230 -4.311 56.229 1.00 54.00 111 SER A O 1
ATOM 887 N N . ASP A 1 112 ? -30.000 -6.377 56.672 1.00 50.09 112 ASP A N 1
ATOM 888 C CA . ASP A 1 112 ? -31.058 -5.909 57.575 1.00 50.09 112 ASP A CA 1
ATOM 889 C C . ASP A 1 112 ? -30.419 -5.503 58.914 1.00 50.09 112 ASP A C 1
ATOM 891 O O . ASP A 1 112 ? -30.195 -6.292 59.837 1.00 50.09 112 ASP A O 1
ATOM 895 N N . LYS A 1 113 ? -29.999 -4.237 58.956 1.00 57.41 113 LYS A N 1
ATOM 896 C CA . LYS A 1 113 ? -29.528 -3.533 60.140 1.00 57.41 113 LYS A CA 1
ATOM 897 C C . LYS A 1 113 ? -30.741 -2.900 60.814 1.00 57.41 113 LYS A C 1
ATOM 899 O O . LYS A 1 113 ? -31.378 -2.009 60.264 1.00 57.41 113 LYS A O 1
ATOM 904 N N . SER A 1 114 ? -30.985 -3.364 62.033 1.00 57.91 114 SER A N 1
ATOM 905 C CA . SER A 1 114 ? -32.003 -2.958 63.000 1.00 57.91 114 SER A CA 1
ATOM 906 C C . SER A 1 114 ? -32.495 -1.497 62.918 1.00 57.91 114 SER A C 1
ATOM 908 O O . SER A 1 114 ? -31.682 -0.570 62.830 1.00 57.91 114 SER A O 1
ATOM 910 N N . PRO A 1 115 ? -33.811 -1.257 63.086 1.00 65.94 115 PRO A N 1
ATOM 911 C CA . PRO A 1 115 ? -34.403 0.072 63.038 1.00 65.94 115 PRO A CA 1
ATOM 912 C C . PRO A 1 115 ? -34.203 0.808 64.369 1.00 65.94 115 PRO A C 1
ATOM 914 O O . PRO A 1 115 ? -34.532 0.304 65.444 1.00 65.94 115 PRO A O 1
ATOM 917 N N . GLY A 1 116 ? -33.686 2.035 64.301 1.00 53.31 116 GLY A N 1
ATOM 918 C CA . GLY A 1 116 ? -33.335 2.826 65.479 1.00 53.31 116 GLY A CA 1
ATOM 919 C C . GLY A 1 116 ? -33.494 4.326 65.271 1.00 53.31 116 GLY A C 1
ATOM 920 O O . GLY A 1 116 ? -32.506 5.028 65.145 1.00 53.31 116 GLY A O 1
ATOM 921 N N . HIS A 1 117 ? -34.753 4.766 65.236 1.00 43.25 117 HIS A N 1
ATOM 922 C CA . HIS A 1 117 ? -35.302 5.979 65.851 1.00 43.25 117 HIS A CA 1
ATOM 923 C C . HIS A 1 117 ? -34.555 7.331 65.815 1.00 43.25 117 HIS A C 1
ATOM 925 O O . HIS A 1 117 ? -33.456 7.488 66.331 1.00 43.25 117 HIS A O 1
ATOM 931 N N . ALA A 1 118 ? -35.395 8.337 65.525 1.00 55.44 118 ALA A N 1
ATOM 932 C CA . ALA A 1 118 ? -35.455 9.659 66.158 1.00 55.44 118 ALA A CA 1
ATOM 933 C C . ALA A 1 118 ? -34.457 10.717 65.663 1.00 55.44 118 ALA A C 1
ATOM 935 O O . ALA A 1 118 ? -33.314 10.427 65.363 1.00 55.44 118 ALA A O 1
ATOM 936 N N . LYS A 1 119 ? -34.781 12.008 65.605 1.00 50.78 119 LYS A N 1
ATOM 937 C CA . LYS A 1 119 ? -36.004 12.819 65.736 1.00 50.78 119 LYS A CA 1
ATOM 938 C C . LYS A 1 119 ? -35.553 14.242 65.370 1.00 50.78 119 LYS A C 1
ATOM 940 O O . LYS A 1 119 ? -34.416 14.596 65.652 1.00 50.78 119 LYS A O 1
ATOM 945 N N . GLY A 1 120 ? -36.492 15.069 64.916 1.00 47.69 120 GLY A N 1
ATOM 946 C CA . GLY A 1 120 ? -36.379 16.531 64.969 1.00 47.69 120 GLY A CA 1
ATOM 947 C C . GLY A 1 120 ? -35.687 17.116 63.737 1.00 47.69 120 GLY A C 1
ATOM 948 O O . GLY A 1 120 ? -34.606 16.691 63.375 1.00 47.69 120 GLY A O 1
ATOM 949 N N . GLY A 1 121 ? -36.273 18.046 62.999 1.00 51.47 121 GLY A N 1
ATOM 950 C CA . GLY A 1 121 ? -37.280 19.018 63.393 1.00 51.47 121 GLY A CA 1
ATOM 951 C C . GLY A 1 121 ? -36.665 20.406 63.307 1.00 51.47 121 GLY A C 1
ATOM 952 O O . GLY A 1 121 ? -35.573 20.601 63.821 1.00 51.47 121 GLY A O 1
ATOM 953 N N . VAL A 1 122 ? -37.453 21.313 62.722 1.00 59.25 122 VAL A N 1
ATOM 954 C CA . VAL A 1 122 ? -37.380 22.781 62.804 1.00 59.25 122 VAL A CA 1
ATOM 955 C C . VAL A 1 122 ? -36.132 23.410 62.150 1.00 59.25 122 VAL A C 1
ATOM 957 O O . VAL A 1 122 ? -35.029 22.908 62.285 1.00 59.25 122 VAL A O 1
ATOM 960 N N . GLN A 1 123 ? -36.219 24.500 61.394 1.00 51.44 123 GLN A N 1
ATOM 961 C CA . GLN A 1 123 ? -37.237 25.543 61.296 1.00 51.44 123 GLN A CA 1
ATOM 962 C C . GLN A 1 123 ? -37.082 26.256 59.948 1.00 51.44 123 GLN A C 1
ATOM 964 O O . GLN A 1 123 ? -35.930 26.317 59.462 1.00 51.44 123 GLN A O 1
#

pLDDT: mean 72.64, std 16.56, range [40.06, 90.06]

Radius of gyration: 27.46 Å; chains: 1; bounding box: 56×57×79 Å

Sequence (123 aa):
MAEKAYRRDEKILVIGGKITPHDLGVKLHSLTKWLSKGHQIKVTISSRKATKEDVENVFSTIEEEVKKVKARVMQRHEKVDDIRFYIVPPKDESAASSEASTDDHIQSEDSDKSPGHAKGGVQ

Secondary structure (DSSP, 8-state):
---------EEEEEEESS--HHHHHHHHHHHHHHHHTT-EEEEEEE-TTS-HHHHHHHHHHHHHHHHHTT-EEEEEEEETTEEEEEEE----STTS-S-------------------------